Protein AF-A0A431VPY7-F1 (afdb_monomer_lite)

Structure (mmCIF, N/CA/C/O backbone):
data_AF-A0A431VPY7-F1
#
_entry.id   AF-A0A431VPY7-F1
#
loop_
_atom_site.group_PDB
_atom_site.id
_atom_site.type_symbol
_atom_site.label_atom_id
_atom_site.label_alt_id
_atom_site.label_comp_id
_atom_site.label_asym_id
_atom_site.label_entity_id
_atom_site.label_seq_id
_atom_site.pdbx_PDB_ins_code
_atom_site.Cartn_x
_atom_site.Cartn_y
_atom_site.Cartn_z
_atom_site.occupancy
_atom_site.B_iso_or_equiv
_atom_site.auth_seq_id
_atom_site.auth_comp_id
_atom_site.auth_asym_id
_atom_site.auth_atom_id
_atom_site.pdbx_PDB_model_num
ATOM 1 N N . MET A 1 1 ? -4.063 -17.614 9.117 1.00 73.69 1 MET A N 1
ATOM 2 C CA . MET A 1 1 ? -4.244 -16.808 7.898 1.00 73.69 1 MET A CA 1
ATOM 3 C C . MET A 1 1 ? -5.721 -16.786 7.602 1.00 73.69 1 MET A C 1
ATOM 5 O O . MET A 1 1 ? -6.331 -17.850 7.595 1.00 73.69 1 MET A O 1
ATOM 9 N N . THR A 1 2 ? -6.295 -15.598 7.466 1.00 92.19 2 THR A N 1
ATOM 10 C CA . THR A 1 2 ? -7.720 -15.412 7.158 1.00 92.19 2 THR A CA 1
ATOM 11 C C . THR A 1 2 ? -7.917 -15.200 5.656 1.00 92.19 2 THR A C 1
ATOM 13 O O . THR A 1 2 ? -6.953 -14.982 4.923 1.00 92.19 2 THR A O 1
ATOM 16 N N . TRP A 1 3 ? -9.164 -15.242 5.176 1.00 92.69 3 TRP A N 1
ATOM 17 C CA . TRP A 1 3 ? -9.471 -14.884 3.782 1.00 92.69 3 TRP A CA 1
ATOM 18 C C . TRP A 1 3 ? -9.050 -13.443 3.451 1.00 92.69 3 TRP A C 1
ATOM 20 O O . TRP A 1 3 ? -8.707 -13.146 2.312 1.00 92.69 3 TRP A O 1
ATOM 30 N N . PHE A 1 4 ? -9.013 -12.565 4.458 1.00 91.94 4 PHE A N 1
ATOM 31 C CA . PHE A 1 4 ? -8.528 -11.198 4.317 1.00 91.94 4 PHE A CA 1
ATOM 32 C C . PHE A 1 4 ? -7.024 -11.151 4.004 1.00 91.94 4 PHE A C 1
ATOM 34 O O . PHE A 1 4 ? -6.627 -10.458 3.072 1.00 91.94 4 PHE A O 1
ATOM 41 N N . ASP A 1 5 ? -6.200 -11.960 4.689 1.00 90.94 5 ASP A N 1
ATOM 42 C CA . ASP A 1 5 ? -4.770 -12.090 4.356 1.00 90.94 5 ASP A CA 1
ATOM 43 C C . ASP A 1 5 ? -4.580 -12.540 2.898 1.00 90.94 5 ASP A C 1
ATOM 45 O O . ASP A 1 5 ? -3.714 -12.023 2.195 1.00 90.94 5 ASP A O 1
ATOM 49 N N . ALA A 1 6 ? -5.405 -13.484 2.430 1.00 93.44 6 ALA A N 1
ATOM 50 C CA . ALA A 1 6 ? -5.345 -13.960 1.052 1.00 93.44 6 ALA A CA 1
ATOM 51 C C . ALA A 1 6 ? -5.653 -12.834 0.053 1.00 93.44 6 ALA A C 1
ATOM 53 O O . ALA A 1 6 ? -4.895 -12.654 -0.896 1.00 93.44 6 ALA A O 1
ATOM 54 N N . LEU A 1 7 ? -6.694 -12.028 0.293 1.00 93.31 7 LEU A N 1
ATOM 55 C CA . LEU A 1 7 ? -7.016 -10.884 -0.566 1.00 93.31 7 LEU A CA 1
ATOM 56 C C . LEU A 1 7 ? -5.867 -9.871 -0.633 1.00 93.31 7 LEU A C 1
ATOM 58 O O . LEU A 1 7 ? -5.472 -9.469 -1.727 1.00 93.31 7 LEU A O 1
ATOM 62 N N . LEU A 1 8 ? -5.275 -9.516 0.510 1.00 92.25 8 LEU A N 1
ATOM 63 C CA . LEU A 1 8 ? -4.137 -8.594 0.563 1.00 92.25 8 LEU A CA 1
ATOM 64 C C . LEU A 1 8 ? -2.920 -9.121 -0.205 1.00 92.25 8 LEU A C 1
ATOM 66 O O . LEU A 1 8 ? -2.263 -8.361 -0.917 1.00 92.25 8 LEU A O 1
ATOM 70 N N . LEU A 1 9 ? -2.630 -10.419 -0.088 1.00 94.06 9 LEU A N 1
ATOM 71 C CA . LEU A 1 9 ? -1.544 -11.057 -0.830 1.00 94.06 9 LEU A CA 1
ATOM 72 C C . LEU A 1 9 ? -1.838 -11.119 -2.331 1.00 94.06 9 LEU A C 1
ATOM 74 O O . LEU A 1 9 ? -0.937 -10.869 -3.128 1.00 94.06 9 LEU A O 1
ATOM 78 N N . THR A 1 10 ? -3.080 -11.404 -2.735 1.00 94.12 10 THR A N 1
ATOM 79 C CA . THR A 1 10 ? -3.450 -11.392 -4.160 1.00 94.12 10 THR A CA 1
ATOM 80 C C . THR A 1 10 ? -3.332 -10.001 -4.764 1.00 94.12 10 THR A C 1
ATOM 82 O O . THR A 1 10 ? -2.768 -9.862 -5.844 1.00 94.12 10 THR A O 1
ATOM 85 N N . LEU A 1 11 ? -3.779 -8.966 -4.052 1.00 92.25 11 LEU A N 1
ATOM 86 C CA . LEU A 1 11 ? -3.646 -7.578 -4.479 1.00 92.25 11 LEU A CA 1
ATOM 87 C C . LEU A 1 11 ? -2.176 -7.177 -4.620 1.00 92.25 11 LEU A C 1
ATOM 89 O O . LEU A 1 11 ? -1.778 -6.592 -5.628 1.00 92.25 11 LEU A O 1
ATOM 93 N N . TRP A 1 12 ? -1.357 -7.559 -3.640 1.00 93.75 12 TRP A N 1
ATOM 94 C CA . TRP A 1 12 ? 0.079 -7.314 -3.670 1.00 93.75 12 TRP A CA 1
ATOM 95 C C . TRP A 1 12 ? 0.750 -7.995 -4.869 1.00 93.75 12 TRP A C 1
ATOM 97 O O . TRP A 1 12 ? 1.509 -7.358 -5.601 1.00 93.75 12 TRP A O 1
ATOM 107 N N . ALA A 1 13 ? 0.413 -9.262 -5.124 1.00 93.62 13 ALA A N 1
ATOM 108 C CA . ALA A 1 13 ? 0.924 -10.022 -6.260 1.00 93.62 13 ALA A CA 1
ATOM 109 C C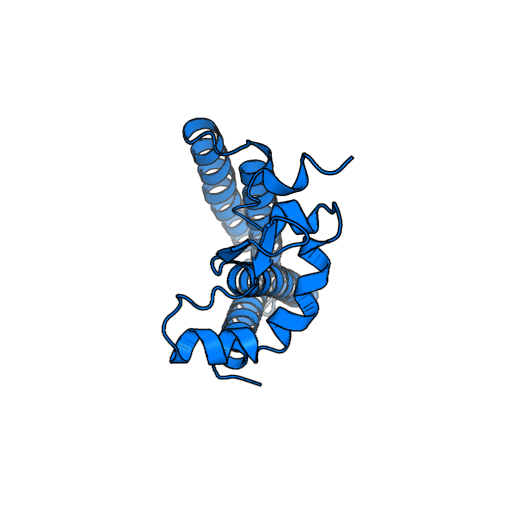 . ALA A 1 13 ? 0.461 -9.447 -7.609 1.00 93.62 13 ALA A C 1
ATOM 111 O O . ALA A 1 13 ? 1.266 -9.347 -8.534 1.00 93.62 13 ALA A O 1
ATOM 112 N N . MET A 1 14 ? -0.803 -9.023 -7.724 1.00 93.62 14 MET A N 1
ATOM 113 C CA . MET A 1 14 ? -1.339 -8.386 -8.932 1.00 93.62 14 MET A CA 1
ATOM 114 C C . MET A 1 14 ? -0.590 -7.095 -9.263 1.00 93.62 14 MET A C 1
ATOM 116 O O . MET A 1 14 ? -0.208 -6.891 -10.414 1.00 93.62 14 MET A O 1
ATOM 120 N N . LEU A 1 15 ? -0.331 -6.246 -8.265 1.00 91.31 15 LEU A N 1
ATOM 121 C CA . LEU A 1 15 ? 0.423 -5.007 -8.462 1.00 91.31 15 LEU A CA 1
ATOM 122 C C . LEU A 1 15 ? 1.895 -5.276 -8.791 1.00 91.31 15 LEU A C 1
ATOM 124 O O . LEU A 1 15 ? 2.444 -4.612 -9.667 1.00 91.31 15 LEU A O 1
ATOM 128 N N . GLY A 1 16 ? 2.513 -6.291 -8.181 1.00 90.38 16 GLY A N 1
ATOM 129 C CA . GLY A 1 16 ? 3.854 -6.752 -8.554 1.00 90.38 16 GLY A CA 1
ATOM 130 C C . GLY A 1 16 ? 3.936 -7.225 -10.010 1.00 90.38 16 GLY A C 1
ATOM 131 O O . GLY A 1 16 ? 4.834 -6.812 -10.744 1.00 90.38 16 GLY A O 1
ATOM 132 N N . ALA A 1 17 ? 2.972 -8.034 -10.456 1.00 89.19 17 ALA A N 1
ATOM 133 C CA . ALA A 1 17 ? 2.894 -8.519 -11.835 1.00 89.19 17 ALA A CA 1
ATOM 134 C C . ALA A 1 17 ? 2.630 -7.384 -12.838 1.00 89.19 17 ALA A C 1
ATOM 136 O O . ALA A 1 17 ? 3.242 -7.340 -13.908 1.00 89.19 17 ALA A O 1
ATOM 137 N N . LEU A 1 18 ? 1.758 -6.436 -12.481 1.00 87.31 18 LEU A N 1
ATOM 138 C CA . LEU A 1 18 ? 1.499 -5.244 -13.285 1.00 87.31 18 LEU A CA 1
ATOM 139 C C . LEU A 1 18 ? 2.762 -4.383 -13.411 1.00 87.31 18 LEU A C 1
ATOM 141 O O . LEU A 1 18 ? 3.116 -3.971 -14.514 1.00 87.31 18 LEU A O 1
ATOM 145 N N . GLY A 1 19 ? 3.470 -4.167 -12.302 1.00 84.88 19 GLY A N 1
ATOM 146 C CA . GLY A 1 19 ? 4.747 -3.463 -12.283 1.00 84.88 19 GLY A CA 1
ATOM 147 C C . GLY A 1 19 ? 5.778 -4.131 -13.189 1.00 84.88 19 GLY A C 1
ATOM 148 O O . GLY A 1 19 ? 6.377 -3.462 -14.027 1.00 84.88 19 GLY A O 1
ATOM 149 N N . LEU A 1 20 ? 5.924 -5.457 -13.100 1.00 86.00 20 LEU A N 1
ATOM 150 C CA . LEU A 1 20 ? 6.830 -6.230 -13.955 1.00 86.00 20 LEU A CA 1
ATOM 151 C C . LEU A 1 20 ? 6.536 -6.024 -15.448 1.00 86.00 20 LEU A C 1
ATOM 153 O O . LEU A 1 20 ? 7.468 -5.861 -16.235 1.00 86.00 20 LEU A O 1
ATOM 157 N N . ARG A 1 21 ? 5.252 -5.984 -15.832 1.00 84.31 21 ARG A N 1
ATOM 158 C CA . ARG A 1 21 ? 4.824 -5.737 -17.218 1.00 84.31 21 ARG A CA 1
ATOM 159 C C . ARG A 1 21 ? 5.104 -4.305 -17.678 1.00 84.31 21 ARG A C 1
ATOM 161 O O . ARG A 1 21 ? 5.422 -4.108 -18.844 1.00 84.31 21 ARG A O 1
ATOM 168 N N . MET A 1 22 ? 4.976 -3.321 -16.789 1.00 79.00 22 MET A N 1
ATOM 169 C CA . MET A 1 22 ? 5.210 -1.905 -17.106 1.00 79.00 22 MET A CA 1
ATOM 170 C C . MET A 1 22 ? 6.692 -1.497 -17.083 1.00 79.00 22 MET A C 1
ATOM 172 O O . MET A 1 22 ? 7.018 -0.374 -17.473 1.00 79.00 22 MET A O 1
ATOM 176 N N . GLY A 1 23 ? 7.587 -2.368 -16.605 1.00 82.75 23 GLY A N 1
ATOM 177 C CA . GLY A 1 23 ? 9.024 -2.106 -16.542 1.00 82.75 23 GLY A CA 1
ATOM 178 C C . GLY A 1 23 ? 9.356 -0.823 -15.770 1.00 82.75 23 GLY A C 1
ATOM 179 O O . GLY A 1 23 ? 8.744 -0.526 -14.745 1.00 82.75 23 GLY A O 1
ATOM 180 N N . LEU A 1 24 ? 10.284 -0.009 -16.282 1.00 81.19 24 LEU A N 1
ATOM 181 C CA . LEU A 1 24 ? 10.636 1.288 -15.680 1.00 81.19 24 LEU A CA 1
ATOM 182 C C . LEU A 1 24 ? 9.427 2.206 -15.444 1.00 81.19 24 LEU A C 1
ATOM 184 O O . LEU A 1 24 ? 9.378 2.904 -14.429 1.00 81.19 24 LEU A O 1
ATOM 188 N N . GLY A 1 25 ? 8.439 2.178 -16.344 1.00 78.19 25 GLY A N 1
ATOM 189 C CA . GLY A 1 25 ? 7.204 2.944 -16.186 1.00 78.19 25 GLY A CA 1
ATOM 190 C C . GLY A 1 25 ? 6.426 2.543 -14.931 1.00 78.19 25 GLY A C 1
ATOM 191 O O . GLY A 1 25 ? 5.848 3.404 -14.275 1.00 78.19 25 GLY A O 1
ATOM 192 N N . GLY A 1 26 ? 6.482 1.266 -14.537 1.00 79.75 26 GLY A N 1
ATOM 193 C CA . GLY A 1 26 ? 5.863 0.765 -13.309 1.00 79.75 26 GLY A CA 1
ATOM 194 C C . GLY A 1 26 ? 6.522 1.302 -12.038 1.00 79.75 26 GLY A C 1
ATOM 195 O O . GLY A 1 26 ? 5.820 1.645 -11.087 1.00 79.75 26 GLY A O 1
ATOM 196 N N . LEU A 1 27 ? 7.853 1.444 -12.031 1.00 82.75 27 LEU A N 1
ATOM 197 C CA . LEU A 1 27 ? 8.575 2.064 -10.916 1.00 82.75 27 LEU A CA 1
ATOM 198 C C . LEU A 1 27 ? 8.252 3.549 -10.799 1.00 82.75 27 LEU A C 1
ATOM 200 O O . LEU A 1 27 ? 7.934 4.019 -9.707 1.00 82.75 27 LEU A O 1
ATOM 204 N N . LEU A 1 28 ? 8.296 4.276 -11.916 1.00 82.50 28 LEU A N 1
ATOM 205 C CA . LEU A 1 28 ? 7.974 5.698 -11.919 1.00 82.50 28 LEU A CA 1
ATOM 206 C C . LEU A 1 28 ? 6.537 5.936 -11.447 1.00 82.50 28 LEU A C 1
ATOM 208 O O . LEU A 1 28 ? 6.296 6.787 -10.594 1.00 82.50 28 LEU A O 1
ATOM 212 N N . TRP A 1 29 ? 5.594 5.147 -11.958 1.00 81.44 29 TRP A N 1
ATOM 213 C CA . TRP A 1 29 ? 4.192 5.221 -11.568 1.00 81.44 29 TRP A CA 1
ATOM 214 C C . TRP A 1 29 ? 3.995 4.963 -10.069 1.00 81.44 29 TRP A C 1
ATOM 216 O O . TRP A 1 29 ? 3.315 5.740 -9.399 1.00 81.44 29 TRP A O 1
ATOM 226 N N . ALA A 1 30 ? 4.654 3.940 -9.516 1.00 85.25 30 ALA A N 1
ATOM 227 C CA . ALA A 1 30 ? 4.622 3.660 -8.084 1.00 85.25 30 ALA A CA 1
ATOM 228 C C . ALA A 1 30 ? 5.167 4.833 -7.254 1.00 85.25 30 ALA A C 1
ATOM 230 O O . ALA A 1 30 ? 4.505 5.277 -6.318 1.00 85.25 30 ALA A O 1
ATOM 231 N N . VAL A 1 31 ? 6.335 5.377 -7.610 1.00 84.75 31 VAL A N 1
ATOM 232 C CA . VAL A 1 31 ? 6.940 6.520 -6.903 1.00 84.75 31 VAL A CA 1
ATOM 233 C C . VAL A 1 31 ? 6.025 7.741 -6.940 1.00 84.75 31 VAL A C 1
ATOM 235 O O . VAL A 1 31 ? 5.864 8.413 -5.924 1.00 84.75 31 VAL A O 1
ATOM 238 N N . LEU A 1 32 ? 5.393 8.015 -8.081 1.00 82.25 32 LEU A N 1
ATOM 239 C CA . LEU A 1 32 ? 4.512 9.169 -8.230 1.00 82.25 32 LEU A CA 1
ATOM 240 C C . LEU A 1 32 ? 3.214 9.022 -7.445 1.00 82.25 32 LEU A C 1
ATOM 242 O O . LEU A 1 32 ? 2.799 9.986 -6.810 1.00 82.25 32 LEU A O 1
ATOM 246 N N . ILE A 1 33 ? 2.608 7.832 -7.414 1.00 82.25 33 ILE A N 1
ATOM 247 C CA . ILE A 1 33 ? 1.427 7.584 -6.577 1.00 82.25 33 ILE A CA 1
ATOM 248 C C . ILE A 1 33 ? 1.773 7.712 -5.098 1.00 82.25 33 ILE A C 1
ATOM 250 O O . ILE A 1 33 ? 1.053 8.378 -4.360 1.00 82.25 33 ILE A O 1
ATOM 254 N N . LEU A 1 34 ? 2.873 7.099 -4.659 1.00 85.56 34 LEU A N 1
ATOM 255 C CA . LEU A 1 34 ? 3.291 7.157 -3.259 1.00 85.56 34 LEU A CA 1
ATOM 256 C C . LEU A 1 34 ? 3.654 8.584 -2.841 1.00 85.56 34 LEU A C 1
ATOM 258 O O . LEU A 1 34 ? 3.252 9.032 -1.770 1.00 85.56 34 LEU A O 1
ATOM 262 N N . GLY A 1 35 ? 4.361 9.315 -3.703 1.00 83.38 35 GLY A N 1
ATOM 263 C CA . GLY A 1 35 ? 4.675 10.725 -3.497 1.00 83.38 35 GLY A CA 1
ATOM 264 C C . GLY A 1 35 ? 3.419 11.591 -3.443 1.00 83.38 35 GLY A C 1
ATOM 265 O O . GLY A 1 35 ? 3.299 12.422 -2.547 1.00 83.38 35 GLY A O 1
ATOM 266 N N . ALA A 1 36 ? 2.457 11.358 -4.340 1.00 79.31 36 ALA A N 1
ATOM 267 C CA . ALA A 1 36 ? 1.171 12.046 -4.321 1.00 79.31 36 ALA A CA 1
ATOM 268 C C . ALA A 1 36 ? 0.430 11.789 -3.013 1.00 79.31 36 ALA A C 1
ATOM 270 O O . ALA A 1 36 ? 0.112 12.748 -2.322 1.00 79.31 36 ALA A O 1
ATOM 271 N N . ALA A 1 37 ? 0.246 10.520 -2.637 1.00 79.94 37 ALA A N 1
ATOM 272 C CA . ALA A 1 37 ? -0.427 10.122 -1.403 1.00 79.94 37 ALA A CA 1
ATOM 273 C C . ALA A 1 37 ? 0.230 10.744 -0.158 1.00 79.94 37 ALA A C 1
ATOM 275 O O . ALA A 1 37 ? -0.446 11.237 0.744 1.00 79.94 37 ALA A O 1
ATOM 276 N N . TYR A 1 38 ? 1.561 10.777 -0.124 1.00 82.75 38 TYR A N 1
ATOM 277 C CA . TYR A 1 38 ? 2.302 11.402 0.965 1.00 82.75 38 TYR A CA 1
ATOM 278 C C . TYR A 1 38 ? 2.063 12.916 1.038 1.00 82.75 38 TYR A C 1
ATOM 280 O O . TYR A 1 38 ? 1.763 13.448 2.107 1.00 82.75 38 TYR A O 1
ATOM 288 N N . LEU A 1 39 ? 2.157 13.618 -0.095 1.00 79.62 39 LEU A N 1
ATOM 289 C CA . LEU A 1 39 ? 1.948 15.066 -0.162 1.00 79.62 39 LEU A CA 1
ATOM 290 C C . LEU A 1 39 ? 0.500 15.454 0.149 1.00 79.62 39 LEU A C 1
ATOM 292 O O . LEU A 1 39 ? 0.270 16.448 0.835 1.00 79.62 39 LEU A O 1
ATOM 296 N N . THR A 1 40 ? -0.473 14.663 -0.304 1.00 77.06 40 THR A N 1
ATOM 297 C CA . THR A 1 40 ? -1.889 14.872 0.012 1.00 77.06 40 THR A CA 1
ATOM 298 C C . THR A 1 40 ? -2.163 14.701 1.501 1.00 77.06 40 THR A C 1
ATOM 300 O O . THR A 1 40 ? -2.870 15.520 2.084 1.00 77.06 40 THR A O 1
ATOM 303 N N . ASN A 1 41 ? -1.549 13.702 2.141 1.00 77.94 41 ASN A N 1
ATOM 304 C CA . ASN A 1 41 ? -1.712 13.471 3.578 1.00 77.94 41 ASN A CA 1
ATOM 305 C C . ASN A 1 41 ? -1.017 14.560 4.413 1.00 77.94 41 ASN A C 1
ATOM 307 O O . ASN A 1 41 ? -1.533 14.961 5.453 1.00 77.94 41 ASN A O 1
ATOM 311 N N . LEU A 1 42 ? 0.106 15.112 3.937 1.00 76.69 42 LEU A N 1
ATOM 312 C CA . LEU A 1 42 ? 0.744 16.279 4.558 1.00 76.69 42 LEU A CA 1
ATOM 313 C C . LEU A 1 42 ? -0.080 17.567 4.426 1.00 76.69 42 LEU A C 1
ATOM 315 O O . LEU A 1 42 ? -0.024 18.414 5.314 1.00 76.69 42 LEU A O 1
ATOM 319 N N . ALA A 1 43 ? -0.845 17.725 3.344 1.00 72.75 43 ALA A N 1
ATOM 320 C CA . ALA A 1 43 ? -1.660 18.914 3.096 1.00 72.75 43 ALA A CA 1
ATOM 321 C C . ALA A 1 43 ? -2.895 19.032 4.017 1.00 72.75 43 ALA A C 1
ATOM 323 O O . ALA A 1 43 ? -3.642 20.008 3.916 1.00 72.75 43 ALA A O 1
ATOM 324 N N . GLY A 1 44 ? -3.116 18.066 4.919 1.00 66.38 44 GLY A N 1
ATOM 325 C CA . GLY A 1 44 ? -4.086 18.183 6.010 1.00 66.38 44 GLY A CA 1
ATOM 326 C C . GLY A 1 44 ? -5.551 18.217 5.567 1.00 66.38 44 GLY A C 1
ATOM 327 O O . GLY A 1 44 ? -6.372 18.833 6.239 1.00 66.38 44 GLY A O 1
ATOM 328 N N . GLY A 1 45 ? -5.889 17.592 4.433 1.00 65.25 45 GLY A N 1
ATOM 329 C CA . GLY A 1 45 ? -7.283 17.390 4.012 1.00 65.25 45 GLY A CA 1
ATOM 330 C C . GLY A 1 45 ? -7.942 18.557 3.265 1.00 65.25 45 GLY A C 1
ATOM 331 O O . GLY A 1 45 ? -9.143 18.509 2.998 1.00 65.25 45 GLY A O 1
ATOM 332 N N . ASN A 1 46 ? -7.198 19.598 2.874 1.00 71.50 46 ASN A N 1
ATOM 333 C CA . ASN A 1 46 ? -7.755 20.678 2.054 1.00 71.50 46 ASN A CA 1
ATOM 334 C C . ASN A 1 46 ? -8.062 20.187 0.627 1.00 71.50 46 ASN A C 1
ATOM 336 O O . ASN A 1 46 ? -7.148 19.988 -0.173 1.00 71.50 46 ASN A O 1
ATOM 340 N N . PHE A 1 47 ? -9.346 20.029 0.288 1.00 73.69 47 PHE A N 1
ATOM 341 C CA . PHE A 1 47 ? -9.810 19.401 -0.961 1.00 73.69 47 PHE A CA 1
ATOM 342 C C . PHE A 1 47 ? -9.121 19.936 -2.228 1.00 73.69 47 PHE A C 1
ATOM 344 O O . PHE A 1 47 ? -8.585 19.160 -3.014 1.00 73.69 47 PHE A O 1
ATOM 351 N N . TRP A 1 48 ? -9.084 21.258 -2.410 1.00 79.06 48 TRP A N 1
ATOM 352 C CA . TRP A 1 48 ? -8.592 21.892 -3.637 1.00 79.06 48 TRP A CA 1
ATOM 353 C C . TRP A 1 48 ? -7.097 21.674 -3.930 1.00 79.06 48 TRP A C 1
ATOM 355 O O . TRP A 1 48 ? -6.786 21.167 -5.009 1.00 79.06 48 TRP A O 1
ATOM 365 N N . PRO A 1 49 ? -6.153 21.993 -3.022 1.00 73.38 49 PRO A N 1
ATOM 366 C CA . PRO A 1 49 ? -4.737 21.719 -3.268 1.00 73.38 49 PRO A CA 1
ATOM 367 C C . PRO A 1 49 ? -4.458 20.216 -3.384 1.00 73.38 49 PRO A C 1
ATOM 369 O O . PRO A 1 49 ? -3.649 19.810 -4.213 1.00 73.38 49 PRO A O 1
ATOM 372 N N . THR A 1 50 ? -5.181 19.387 -2.629 1.00 72.75 50 THR A N 1
ATOM 373 C CA . THR A 1 50 ? -5.065 17.924 -2.682 1.00 72.75 50 THR A CA 1
ATOM 374 C C . THR A 1 50 ? -5.468 17.379 -4.056 1.00 72.75 50 THR A C 1
ATOM 376 O O . THR A 1 50 ? -4.738 16.584 -4.645 1.00 72.75 50 THR A O 1
ATOM 379 N N . LEU A 1 51 ? -6.585 17.864 -4.611 1.00 78.00 51 LEU A N 1
ATOM 380 C CA . LEU A 1 51 ? -7.071 17.508 -5.945 1.00 78.00 51 LEU A CA 1
ATOM 381 C C . LEU A 1 51 ? -6.073 17.915 -7.033 1.00 78.00 51 LEU A C 1
ATOM 383 O O . LEU A 1 51 ? -5.791 17.128 -7.931 1.00 78.00 51 LEU A O 1
ATOM 387 N N . ILE A 1 52 ? -5.519 19.128 -6.949 1.00 79.19 52 ILE A N 1
ATOM 388 C CA . ILE A 1 52 ? -4.563 19.646 -7.936 1.00 79.19 52 ILE A CA 1
ATOM 389 C C . ILE A 1 52 ? -3.265 18.834 -7.906 1.00 79.19 52 ILE A C 1
ATOM 391 O O . ILE A 1 52 ? -2.774 18.430 -8.957 1.00 79.19 52 ILE A O 1
ATOM 395 N N . VAL A 1 53 ? -2.731 18.541 -6.717 1.00 75.94 53 VAL A N 1
ATOM 396 C CA . VAL A 1 53 ? -1.523 17.717 -6.555 1.00 75.94 53 VAL A CA 1
ATOM 397 C C . VAL A 1 53 ? -1.759 16.299 -7.076 1.00 75.94 53 VAL A C 1
ATOM 399 O O . VAL A 1 53 ? -0.941 15.788 -7.841 1.00 75.94 53 VAL A O 1
ATOM 402 N N . ALA A 1 54 ? -2.896 15.685 -6.738 1.00 74.19 54 ALA A N 1
ATOM 403 C CA . ALA A 1 54 ? -3.259 14.359 -7.228 1.00 74.19 54 ALA A CA 1
ATOM 404 C C . ALA A 1 54 ? -3.441 14.334 -8.755 1.00 74.19 54 ALA A C 1
ATOM 406 O O . ALA A 1 54 ? -2.955 13.418 -9.416 1.00 74.19 54 ALA A O 1
ATOM 407 N N . ALA A 1 55 ? -4.086 15.351 -9.333 1.00 75.75 55 ALA A N 1
ATOM 408 C CA . ALA A 1 55 ? -4.285 15.463 -10.774 1.00 75.75 55 ALA A CA 1
ATOM 409 C C . ALA A 1 55 ? -2.962 15.682 -11.521 1.00 75.75 55 ALA A C 1
ATOM 411 O O . ALA A 1 55 ? -2.716 15.015 -12.524 1.00 75.75 55 ALA A O 1
ATOM 412 N N . LEU A 1 56 ? -2.085 16.560 -11.024 1.00 76.69 56 LEU A N 1
ATOM 413 C CA . LEU A 1 56 ? -0.782 16.831 -11.637 1.00 76.69 56 LEU A CA 1
ATOM 414 C C . LEU A 1 56 ? 0.153 15.622 -11.558 1.00 76.69 56 LEU A C 1
ATOM 416 O O . LEU A 1 56 ? 0.799 15.292 -12.549 1.00 76.69 56 LEU A O 1
ATOM 420 N N . LEU A 1 57 ? 0.205 14.929 -10.419 1.00 74.56 57 LEU A N 1
ATOM 421 C CA . LEU A 1 57 ? 1.047 13.741 -10.259 1.00 74.56 57 LEU A CA 1
ATOM 422 C C . LEU A 1 57 ? 0.470 12.522 -10.984 1.00 74.56 57 LEU A C 1
ATOM 424 O O . LEU A 1 57 ? 1.227 11.747 -11.563 1.00 74.56 57 LEU A O 1
ATOM 428 N N . GLY A 1 58 ? -0.857 12.379 -11.024 1.00 72.56 58 GLY A N 1
ATOM 429 C CA . GLY A 1 58 ? -1.539 11.321 -11.763 1.00 72.56 58 GLY A CA 1
ATOM 430 C C . GLY A 1 58 ? -1.410 11.491 -13.277 1.00 72.56 58 GLY A C 1
ATOM 431 O O . GLY A 1 58 ? -0.927 10.587 -13.960 1.00 72.56 58 GLY A O 1
ATOM 432 N N . ALA A 1 59 ? -1.787 12.654 -13.815 1.00 71.69 59 ALA A N 1
ATOM 433 C CA . ALA A 1 59 ? -1.699 12.936 -15.247 1.00 71.69 59 ALA A CA 1
ATOM 434 C C . ALA A 1 59 ? -0.242 13.069 -15.707 1.00 71.69 59 ALA A C 1
ATOM 436 O O . ALA A 1 59 ? 0.153 12.441 -16.689 1.00 71.69 59 ALA A O 1
ATOM 437 N N . GLY A 1 60 ? 0.577 13.819 -14.964 1.00 69.81 60 GLY A N 1
ATOM 438 C CA . GLY A 1 60 ? 2.001 13.980 -15.248 1.00 69.81 60 GLY A CA 1
ATOM 439 C C . GLY A 1 60 ? 2.759 12.660 -15.142 1.00 69.81 60 GLY A C 1
ATOM 440 O O . GLY A 1 60 ? 3.601 12.370 -15.988 1.00 69.81 60 GLY A O 1
ATOM 441 N N . GLY A 1 61 ? 2.411 11.811 -14.174 1.00 69.06 61 GLY A N 1
ATOM 442 C CA . GLY A 1 61 ? 3.022 10.496 -14.025 1.00 69.06 61 GLY A CA 1
ATOM 443 C C . GLY A 1 61 ? 2.624 9.489 -15.080 1.00 69.06 61 GLY A C 1
ATOM 444 O O . GLY A 1 61 ? 3.479 8.757 -15.572 1.00 69.06 61 GLY A O 1
ATOM 445 N N . SER A 1 62 ? 1.359 9.500 -15.488 1.00 68.38 62 SER A N 1
ATOM 446 C CA . SER A 1 62 ? 0.883 8.678 -16.602 1.00 68.38 62 SER A CA 1
ATOM 447 C C . SER A 1 62 ? 1.548 9.101 -17.914 1.00 68.38 62 SER A C 1
ATOM 449 O O . SER A 1 62 ? 2.019 8.252 -18.666 1.00 68.38 62 SER A O 1
ATOM 451 N N . ALA A 1 63 ? 1.667 10.409 -18.159 1.00 71.38 63 ALA A N 1
ATOM 452 C CA . ALA A 1 63 ? 2.337 10.948 -19.339 1.00 71.38 63 ALA A CA 1
ATOM 453 C C . ALA A 1 63 ? 3.847 10.652 -19.343 1.00 71.38 63 ALA A C 1
ATOM 455 O O . ALA A 1 63 ? 4.387 10.256 -20.372 1.00 71.38 63 ALA A O 1
ATOM 456 N N . ALA A 1 64 ? 4.526 10.784 -18.200 1.00 69.00 64 ALA A N 1
ATOM 457 C CA . ALA A 1 64 ? 5.951 10.486 -18.077 1.00 69.00 64 ALA A CA 1
ATOM 458 C C . ALA A 1 64 ? 6.245 8.982 -18.212 1.00 69.00 64 ALA A C 1
ATOM 460 O O . ALA A 1 64 ? 7.181 8.598 -18.910 1.00 69.00 64 ALA A O 1
ATOM 461 N N . ALA A 1 65 ? 5.422 8.120 -17.606 1.00 67.44 65 ALA A N 1
ATOM 462 C CA . ALA A 1 65 ? 5.536 6.670 -17.756 1.00 67.44 65 ALA A CA 1
ATOM 463 C C . ALA A 1 65 ? 5.244 6.218 -19.195 1.00 67.44 65 ALA A C 1
ATOM 465 O O . ALA A 1 65 ? 5.904 5.309 -19.698 1.00 67.44 65 ALA A O 1
ATOM 466 N N . TYR A 1 66 ? 4.292 6.867 -19.871 1.00 70.00 66 TYR A N 1
ATOM 467 C CA . TYR A 1 66 ? 4.029 6.647 -21.290 1.00 70.00 66 TYR A CA 1
ATOM 468 C C . TYR A 1 66 ? 5.223 7.083 -22.152 1.00 70.00 66 TYR A C 1
ATOM 470 O O . TYR A 1 66 ? 5.715 6.288 -22.945 1.00 70.00 66 TYR A O 1
ATOM 478 N N . ALA A 1 67 ? 5.755 8.289 -21.940 1.00 70.12 67 ALA A N 1
ATOM 479 C CA . ALA A 1 67 ? 6.893 8.821 -22.693 1.00 70.12 67 ALA A CA 1
ATOM 480 C C . ALA A 1 67 ? 8.184 7.997 -22.519 1.00 70.12 67 ALA A C 1
ATOM 482 O O . ALA A 1 67 ? 8.957 7.840 -23.461 1.00 70.12 67 ALA A O 1
ATOM 483 N N . LEU A 1 68 ? 8.426 7.446 -21.327 1.00 69.56 68 LEU A N 1
ATOM 484 C CA . LEU A 1 68 ? 9.571 6.561 -21.083 1.00 69.56 68 LEU A CA 1
ATOM 485 C C . LEU A 1 68 ? 9.406 5.191 -21.748 1.00 69.56 68 LEU A C 1
ATOM 487 O O . LEU A 1 68 ? 10.390 4.611 -22.209 1.00 69.56 68 LEU A O 1
ATOM 491 N N . ASN A 1 69 ? 8.175 4.679 -21.814 1.00 66.06 69 ASN A N 1
ATOM 492 C CA . ASN A 1 69 ? 7.893 3.429 -22.513 1.00 66.06 69 ASN A CA 1
ATOM 493 C C . ASN A 1 69 ? 8.017 3.592 -24.029 1.00 66.06 69 ASN A C 1
ATOM 495 O O . ASN A 1 69 ? 8.626 2.737 -24.664 1.00 66.06 69 ASN A O 1
ATOM 499 N N . THR A 1 70 ? 7.546 4.703 -24.603 1.00 67.38 70 THR A N 1
ATOM 500 C CA . THR A 1 70 ? 7.687 4.954 -26.046 1.00 67.38 70 THR A CA 1
ATOM 501 C C . THR A 1 70 ? 9.143 5.158 -26.466 1.00 67.38 70 THR A C 1
ATOM 503 O O . THR A 1 70 ? 9.527 4.737 -27.550 1.00 67.38 70 THR A O 1
ATOM 506 N N . GLN A 1 71 ? 9.998 5.723 -25.605 1.00 62.62 71 GLN A N 1
ATOM 507 C CA . GLN A 1 71 ? 11.442 5.799 -25.878 1.00 62.62 71 GLN A CA 1
ATOM 508 C C . GLN A 1 71 ? 12.165 4.447 -25.753 1.00 62.62 71 GLN A C 1
ATOM 510 O O . GLN A 1 71 ? 13.240 4.278 -26.329 1.00 62.62 71 GLN A O 1
ATOM 515 N N . SER A 1 72 ? 11.590 3.479 -25.032 1.00 56.25 72 SER A N 1
ATOM 516 C CA . SER A 1 72 ? 12.138 2.120 -24.914 1.00 56.25 72 SER A CA 1
ATOM 517 C C . SER A 1 72 ? 11.766 1.200 -26.078 1.00 56.25 72 SER A C 1
ATOM 519 O O . SER A 1 72 ? 12.339 0.117 -26.174 1.00 56.25 72 SER A O 1
ATOM 521 N N . GLU A 1 73 ? 10.901 1.623 -27.006 1.00 53.00 73 GLU A N 1
ATOM 522 C CA . GLU A 1 73 ? 10.614 0.912 -28.267 1.00 53.00 73 GLU A CA 1
ATOM 523 C C . GLU A 1 73 ? 11.766 1.021 -29.293 1.00 53.00 73 GLU A C 1
ATOM 525 O O . GLU A 1 73 ? 11.564 1.047 -30.505 1.00 53.00 73 GLU A O 1
ATOM 530 N N . SER A 1 74 ? 13.014 1.063 -28.819 1.00 49.97 74 SER A N 1
ATOM 531 C CA . SER A 1 74 ? 14.172 0.746 -29.652 1.00 49.97 74 SER A CA 1
ATOM 532 C C . SER A 1 74 ? 14.115 -0.750 -30.003 1.00 49.97 74 SER A C 1
ATOM 534 O O . SER A 1 74 ? 13.741 -1.547 -29.140 1.00 49.97 74 SER A O 1
ATOM 536 N N . PRO A 1 75 ? 14.460 -1.168 -31.237 1.00 48.03 75 PRO A N 1
ATOM 537 C CA . PRO A 1 75 ? 14.186 -2.498 -31.797 1.00 48.03 75 PRO A CA 1
ATOM 538 C C . PRO A 1 75 ? 15.068 -3.622 -31.218 1.00 48.03 75 PRO A C 1
ATOM 540 O O . PRO A 1 75 ? 15.618 -4.444 -31.947 1.00 48.03 75 PRO A O 1
ATOM 543 N N . TYR A 1 76 ? 15.211 -3.692 -29.897 1.00 51.50 76 TYR A N 1
ATOM 544 C CA . TYR A 1 76 ? 15.748 -4.853 -29.209 1.00 51.50 76 TYR A CA 1
ATOM 545 C C . TYR A 1 76 ? 14.586 -5.752 -28.804 1.00 51.50 76 TYR A C 1
ATOM 547 O O . TYR A 1 76 ? 13.735 -5.397 -27.997 1.00 51.50 76 TYR A O 1
ATOM 555 N N . TRP A 1 77 ? 14.579 -6.949 -29.379 1.00 54.34 77 TRP A N 1
ATOM 556 C CA . TRP A 1 77 ? 13.569 -8.006 -29.261 1.00 54.34 77 TRP A CA 1
ATOM 557 C C . TRP A 1 77 ? 13.261 -8.483 -27.824 1.00 54.34 77 TRP A C 1
ATOM 559 O O . TRP A 1 77 ? 12.454 -9.386 -27.623 1.00 54.34 77 TRP A O 1
ATOM 569 N N . SER A 1 78 ? 13.895 -7.910 -26.803 1.00 60.72 78 SER A N 1
ATOM 570 C CA . SER A 1 78 ? 13.594 -8.133 -25.392 1.00 60.72 78 SER A CA 1
ATOM 571 C C . SER A 1 78 ? 14.083 -6.926 -24.585 1.00 60.72 78 SER A C 1
ATOM 573 O O . SER A 1 78 ? 15.271 -6.601 -24.674 1.00 60.72 78 SER A O 1
ATOM 575 N N . PRO A 1 79 ? 13.227 -6.254 -23.792 1.00 65.50 79 PRO A N 1
ATOM 576 C CA . PRO A 1 79 ? 13.699 -5.218 -22.885 1.00 65.50 79 PRO A CA 1
ATOM 577 C C . PRO A 1 79 ? 14.732 -5.818 -21.912 1.00 65.50 79 PRO A C 1
ATOM 579 O O . PRO A 1 79 ? 14.587 -6.970 -21.490 1.00 65.50 79 PRO A O 1
ATOM 582 N N . PRO A 1 80 ? 15.784 -5.070 -21.538 1.00 78.31 80 PRO A N 1
ATOM 583 C CA . PRO A 1 80 ? 16.783 -5.548 -20.589 1.00 78.31 80 PRO A CA 1
ATOM 584 C C . PRO A 1 80 ? 16.133 -6.003 -19.276 1.00 78.31 80 PRO A C 1
ATOM 586 O O . PRO A 1 80 ? 15.276 -5.296 -18.748 1.00 78.31 80 PRO A O 1
ATOM 589 N N . LEU A 1 81 ? 16.587 -7.122 -18.698 1.00 82.69 81 LEU A N 1
ATOM 590 C CA . LEU A 1 81 ? 16.018 -7.705 -17.467 1.00 82.69 81 LEU A CA 1
ATOM 591 C C . LEU A 1 81 ? 15.889 -6.702 -16.307 1.00 82.69 81 LEU A C 1
ATOM 593 O O . LEU A 1 81 ? 14.966 -6.794 -15.497 1.00 82.69 81 LEU A O 1
ATOM 597 N N . TRP A 1 82 ? 16.789 -5.718 -16.241 1.00 81.69 82 TRP A N 1
ATOM 598 C CA . TRP A 1 82 ? 16.758 -4.677 -15.218 1.00 81.69 82 TRP A CA 1
ATOM 599 C C . TRP A 1 82 ? 15.537 -3.747 -15.330 1.00 81.69 82 TRP A C 1
ATOM 601 O O . TRP A 1 82 ? 15.064 -3.266 -14.303 1.00 81.69 82 TRP A O 1
ATOM 611 N N . HIS A 1 83 ? 14.973 -3.541 -16.527 1.00 82.19 83 HIS A N 1
ATOM 612 C CA . HIS A 1 83 ? 13.747 -2.754 -16.710 1.00 82.19 83 HIS A CA 1
ATOM 613 C C . HIS A 1 83 ? 12.557 -3.439 -16.040 1.00 82.19 83 HIS A C 1
ATOM 615 O O . HIS A 1 83 ? 11.831 -2.817 -15.266 1.00 82.19 83 HIS A O 1
ATOM 621 N N . SER A 1 84 ? 12.374 -4.733 -16.305 1.00 83.38 84 SER A N 1
ATOM 622 C CA . SER A 1 84 ? 11.303 -5.532 -15.704 1.00 83.38 84 SER A CA 1
ATOM 623 C C . SER A 1 84 ? 11.500 -5.702 -14.198 1.00 83.38 84 SER A C 1
ATOM 625 O O . SER A 1 84 ? 10.529 -5.642 -13.446 1.00 83.38 84 SER A O 1
ATOM 627 N N . ALA A 1 85 ? 12.749 -5.848 -13.740 1.00 86.94 85 ALA A N 1
ATOM 628 C CA . ALA A 1 85 ? 13.071 -5.896 -12.316 1.00 86.94 85 ALA A CA 1
ATOM 629 C C . ALA A 1 85 ? 12.724 -4.579 -11.602 1.00 86.94 85 ALA A C 1
ATOM 631 O O . ALA A 1 85 ? 12.112 -4.610 -10.535 1.00 86.94 85 ALA A O 1
ATOM 632 N N . ALA A 1 86 ? 13.043 -3.426 -12.202 1.00 86.94 86 ALA A N 1
ATOM 633 C CA . ALA A 1 86 ? 12.662 -2.118 -11.671 1.00 86.94 86 ALA A CA 1
ATOM 634 C C . ALA A 1 86 ? 11.136 -1.988 -11.559 1.00 86.94 86 ALA A C 1
ATOM 636 O O . ALA A 1 86 ? 10.617 -1.597 -10.514 1.00 86.94 86 ALA A O 1
ATOM 637 N N . GLY A 1 87 ? 10.408 -2.395 -12.598 1.00 85.94 87 GLY A N 1
ATOM 638 C CA . GLY A 1 87 ? 8.949 -2.410 -12.580 1.00 85.94 87 GLY A CA 1
ATOM 639 C C . GLY A 1 87 ? 8.360 -3.301 -11.494 1.00 85.94 87 GLY A C 1
ATOM 640 O O . GLY A 1 87 ? 7.462 -2.868 -10.770 1.00 85.94 87 GLY A O 1
ATOM 641 N N . LEU A 1 88 ? 8.895 -4.513 -11.324 1.00 89.56 88 LEU A N 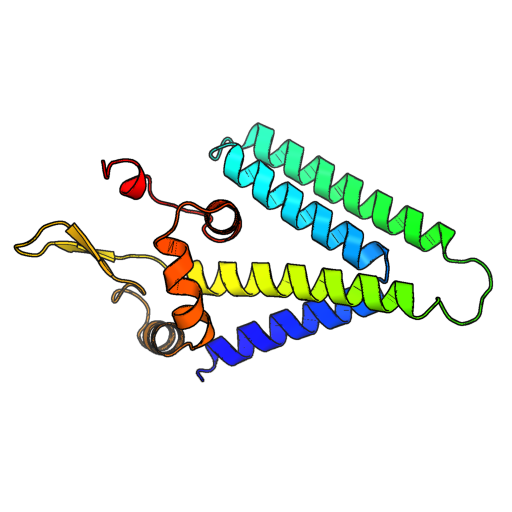1
ATOM 642 C CA . LEU A 1 88 ? 8.491 -5.422 -10.251 1.00 89.56 88 LEU A CA 1
ATOM 643 C C . LEU A 1 88 ? 8.714 -4.788 -8.877 1.00 89.56 88 LEU A C 1
ATOM 645 O O . LEU A 1 88 ? 7.812 -4.837 -8.046 1.00 89.56 88 LEU A O 1
ATOM 649 N N . LEU A 1 89 ? 9.865 -4.151 -8.645 1.00 91.88 89 LEU A N 1
ATOM 650 C CA . LEU A 1 89 ? 10.134 -3.439 -7.393 1.00 91.88 89 LEU A CA 1
ATOM 651 C C . LEU A 1 89 ? 9.104 -2.332 -7.146 1.00 91.88 89 LEU A C 1
ATOM 653 O O . LEU A 1 89 ? 8.565 -2.244 -6.047 1.00 91.88 89 LEU A O 1
ATOM 657 N N . GLY A 1 90 ? 8.777 -1.539 -8.169 1.00 88.81 90 GLY A N 1
ATOM 658 C CA . GLY A 1 90 ? 7.729 -0.520 -8.088 1.00 88.81 90 GLY A CA 1
ATOM 659 C C . GLY A 1 90 ? 6.366 -1.098 -7.710 1.00 88.81 90 GLY A C 1
ATOM 660 O O . GLY A 1 90 ? 5.736 -0.642 -6.757 1.00 88.81 90 GLY A O 1
ATOM 661 N N . GLY A 1 91 ? 5.934 -2.141 -8.419 1.00 89.62 91 GLY A N 1
ATOM 662 C CA . GLY A 1 91 ? 4.659 -2.814 -8.177 1.00 89.62 91 GLY A CA 1
ATOM 663 C C . GLY A 1 91 ? 4.576 -3.479 -6.802 1.00 89.62 91 GLY A C 1
ATOM 664 O O . GLY A 1 91 ? 3.558 -3.370 -6.120 1.00 89.62 91 GLY A O 1
ATOM 665 N N . VAL A 1 92 ? 5.662 -4.117 -6.359 1.00 92.69 92 VAL A N 1
ATOM 666 C CA . VAL A 1 92 ? 5.776 -4.730 -5.029 1.00 92.69 92 VAL A CA 1
ATOM 667 C C . VAL A 1 92 ? 5.741 -3.665 -3.936 1.00 92.69 92 VAL A C 1
ATOM 669 O O . VAL A 1 92 ? 5.046 -3.856 -2.941 1.00 92.69 92 VAL A O 1
ATOM 672 N N . LEU A 1 93 ? 6.438 -2.540 -4.102 1.00 91.44 93 LEU A N 1
ATOM 673 C CA . LEU A 1 93 ? 6.409 -1.448 -3.127 1.00 91.44 93 LEU A CA 1
ATOM 674 C C . LEU A 1 93 ? 5.015 -0.835 -3.020 1.00 91.44 93 LEU A C 1
ATOM 676 O O . LEU A 1 93 ? 4.468 -0.738 -1.922 1.00 91.44 93 LEU A O 1
ATOM 680 N N . LEU A 1 94 ? 4.414 -0.475 -4.156 1.00 89.12 94 LEU A N 1
ATOM 681 C CA . LEU A 1 94 ? 3.077 0.105 -4.185 1.00 89.12 94 LEU A CA 1
ATOM 682 C C . LEU A 1 94 ? 2.034 -0.862 -3.621 1.00 89.12 94 LEU A C 1
ATOM 684 O O . LEU A 1 94 ? 1.211 -0.464 -2.802 1.00 89.12 94 LEU A O 1
ATOM 688 N N . GLY A 1 95 ? 2.076 -2.132 -4.024 1.00 90.62 95 GLY A N 1
ATOM 689 C CA . GLY A 1 95 ? 1.148 -3.135 -3.516 1.00 90.62 95 GLY A CA 1
ATOM 690 C C . GLY A 1 95 ? 1.343 -3.421 -2.034 1.00 90.62 95 GLY A C 1
ATOM 691 O O . GLY A 1 95 ? 0.358 -3.591 -1.326 1.00 90.62 95 GLY A O 1
ATOM 692 N N . GLY A 1 96 ? 2.580 -3.383 -1.536 1.00 91.06 96 GLY A N 1
ATOM 693 C CA . GLY A 1 96 ? 2.860 -3.486 -0.106 1.00 91.06 96 GLY A CA 1
ATOM 694 C C . GLY A 1 96 ? 2.236 -2.329 0.673 1.00 91.06 96 GLY A C 1
ATOM 695 O O . GLY A 1 96 ? 1.539 -2.560 1.659 1.00 91.06 96 GLY A O 1
ATOM 696 N N . VAL A 1 97 ? 2.419 -1.094 0.195 1.00 89.56 97 VAL A N 1
ATOM 697 C CA . VAL A 1 97 ? 1.817 0.105 0.798 1.00 89.56 97 VAL A CA 1
ATOM 698 C C . VAL A 1 97 ? 0.295 0.038 0.770 1.00 89.56 97 VAL A C 1
ATOM 700 O O . VAL A 1 97 ? -0.343 0.271 1.792 1.00 89.56 97 VAL A O 1
ATOM 703 N N . LEU A 1 98 ? -0.298 -0.307 -0.370 1.00 88.88 98 LEU A N 1
ATOM 704 C CA . LEU A 1 98 ? -1.747 -0.309 -0.536 1.00 88.88 98 LEU A CA 1
ATOM 705 C C . LEU A 1 98 ? -2.409 -1.424 0.283 1.00 88.88 98 LEU A C 1
ATOM 707 O O . LEU A 1 98 ? -3.417 -1.183 0.945 1.00 88.88 98 LEU A O 1
ATOM 711 N N . SER A 1 99 ? -1.805 -2.613 0.324 1.00 90.56 99 SER A N 1
ATOM 712 C CA . SER A 1 99 ? -2.249 -3.698 1.202 1.00 90.56 99 SER A CA 1
ATOM 713 C C . SER A 1 99 ? -2.095 -3.335 2.680 1.00 90.56 99 SER A C 1
ATOM 715 O O . SER A 1 99 ? -2.974 -3.658 3.478 1.00 90.56 99 SER A O 1
ATOM 717 N N . ALA A 1 100 ? -1.023 -2.637 3.063 1.00 87.81 100 ALA A N 1
ATOM 718 C CA . ALA A 1 100 ? -0.835 -2.175 4.434 1.00 87.81 100 ALA A CA 1
ATOM 719 C C . ALA A 1 100 ? -1.852 -1.096 4.831 1.00 87.81 100 ALA A C 1
ATOM 721 O O . ALA A 1 100 ? -2.450 -1.191 5.900 1.00 87.81 100 ALA A O 1
ATOM 722 N N . ALA A 1 101 ? -2.102 -0.119 3.958 1.00 87.06 101 ALA A N 1
ATOM 723 C CA . ALA A 1 101 ? -3.125 0.898 4.168 1.00 87.06 101 ALA A CA 1
ATOM 724 C C . ALA A 1 101 ? -4.513 0.256 4.308 1.00 87.06 101 ALA A C 1
ATOM 726 O O . ALA A 1 101 ? -5.230 0.544 5.261 1.00 87.06 101 ALA A O 1
ATOM 727 N N . LEU A 1 102 ? -4.863 -0.700 3.438 1.00 87.19 102 LEU A N 1
ATOM 728 C CA . LEU A 1 102 ? -6.137 -1.421 3.520 1.00 87.19 102 LEU A CA 1
ATOM 729 C C . LEU A 1 102 ? -6.250 -2.260 4.803 1.00 87.19 102 LEU A C 1
ATOM 731 O O . LEU A 1 102 ? -7.319 -2.334 5.403 1.00 87.19 102 LEU A O 1
ATOM 735 N N . ALA A 1 103 ? -5.149 -2.865 5.255 1.00 87.88 103 ALA A N 1
ATOM 736 C CA . ALA A 1 103 ? -5.100 -3.608 6.513 1.00 87.88 103 ALA A CA 1
ATOM 737 C C . ALA A 1 103 ? -5.304 -2.724 7.754 1.00 87.88 103 ALA A C 1
ATOM 739 O O . ALA A 1 103 ? -5.693 -3.253 8.799 1.00 87.88 103 ALA A O 1
ATOM 740 N N . LEU A 1 104 ? -5.046 -1.415 7.647 1.00 86.00 104 LEU A N 1
ATOM 741 C CA . LEU A 1 104 ? -5.155 -0.426 8.726 1.00 86.00 104 LEU A CA 1
ATOM 742 C C . LEU A 1 104 ? -6.359 0.520 8.584 1.00 86.00 104 LEU A C 1
ATOM 744 O O . LEU A 1 104 ? -6.637 1.275 9.510 1.00 86.00 104 LEU A O 1
ATOM 748 N N . ALA A 1 105 ? -7.087 0.469 7.467 1.00 85.44 105 ALA A N 1
ATOM 749 C CA . ALA A 1 105 ? -8.190 1.379 7.154 1.00 85.44 105 ALA A CA 1
ATOM 750 C C . ALA A 1 105 ? -9.483 1.112 7.947 1.00 85.44 105 ALA A C 1
ATOM 752 O O . ALA A 1 105 ? -10.483 1.805 7.756 1.00 85.44 105 ALA A O 1
ATOM 753 N N . PHE A 1 106 ? -9.512 0.090 8.804 1.00 85.81 106 PHE A N 1
ATOM 754 C CA . PHE A 1 106 ? -10.725 -0.258 9.536 1.00 85.81 106 PHE A CA 1
ATOM 755 C C . PHE A 1 106 ? -10.976 0.675 10.731 1.00 85.81 106 PHE A C 1
ATOM 757 O O . PHE A 1 106 ? -10.030 1.146 11.364 1.00 85.81 106 PHE A O 1
ATOM 764 N N . PRO A 1 107 ? -12.250 0.917 11.096 1.00 79.75 107 PRO A N 1
ATOM 765 C CA . PRO A 1 107 ? -12.573 1.861 12.155 1.00 79.75 107 PRO A CA 1
ATOM 766 C C . PRO A 1 107 ? -12.079 1.404 13.532 1.00 79.75 107 PRO A C 1
ATOM 768 O O . PRO A 1 107 ? -12.097 0.216 13.877 1.00 79.75 107 PRO A O 1
ATOM 771 N N . LEU A 1 108 ? -11.699 2.394 14.341 1.00 82.44 108 LEU A N 1
ATOM 772 C CA . LEU A 1 108 ? -11.401 2.273 15.765 1.00 82.44 108 LEU A CA 1
ATOM 773 C C . LEU A 1 108 ? -12.658 2.551 16.589 1.00 82.44 108 LEU A C 1
ATOM 775 O O . LEU A 1 108 ? -13.464 3.407 16.231 1.00 82.44 1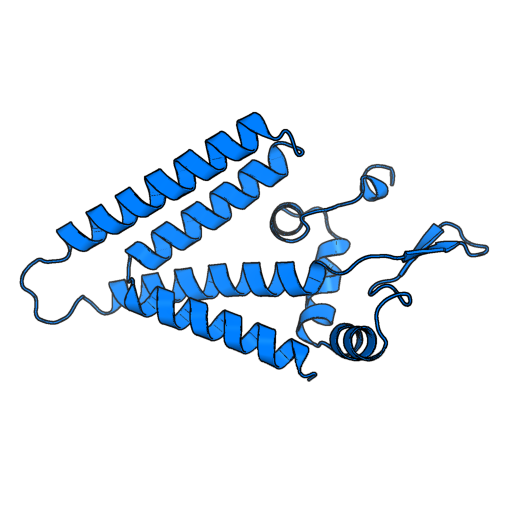08 LEU A O 1
ATOM 779 N N . THR A 1 109 ? -12.800 1.890 17.736 1.00 82.50 109 THR A N 1
ATOM 780 C CA . THR A 1 109 ? -13.842 2.246 18.711 1.00 82.50 109 THR A CA 1
ATOM 781 C C . THR A 1 109 ? -13.208 2.767 19.997 1.00 82.50 109 THR A C 1
ATOM 783 O O . THR A 1 109 ? -12.350 2.073 20.554 1.00 82.50 109 THR A O 1
ATOM 786 N N . PRO A 1 110 ? -13.615 3.956 20.488 1.00 79.69 110 PRO A N 1
ATOM 787 C CA . PRO A 1 110 ? -13.232 4.411 21.815 1.00 79.69 110 PRO A CA 1
ATOM 788 C C . PRO A 1 110 ? -13.901 3.519 22.860 1.00 79.69 110 PRO A C 1
ATOM 790 O O . PRO A 1 110 ? -15.115 3.318 22.857 1.00 79.69 110 PRO A O 1
ATOM 793 N N . LYS A 1 111 ? -13.095 2.985 23.765 1.00 79.44 111 LYS A N 1
ATOM 794 C CA . LYS A 1 111 ? -13.516 2.237 24.936 1.00 79.44 111 LYS A CA 1
ATOM 795 C C . LYS A 1 111 ? -13.131 3.058 26.157 1.00 79.44 111 LYS A C 1
ATOM 797 O O . LYS A 1 111 ? -11.953 3.310 26.395 1.00 79.44 111 LYS A O 1
ATOM 802 N N . VAL A 1 112 ? -14.139 3.506 26.893 1.00 80.56 112 VAL A N 1
ATOM 803 C CA . VAL A 1 112 ? -13.946 4.227 28.151 1.00 80.56 112 VAL A CA 1
ATOM 804 C C . VAL A 1 112 ? -13.873 3.187 29.262 1.00 80.56 112 VAL A C 1
ATOM 806 O O . VAL A 1 112 ? -14.815 2.416 29.448 1.00 80.56 112 VAL A O 1
ATOM 809 N N . ASP A 1 113 ? -12.747 3.125 29.958 1.00 82.50 113 ASP A N 1
ATOM 810 C CA . ASP A 1 113 ? -12.560 2.302 31.149 1.00 82.50 113 ASP A CA 1
ATOM 811 C C . ASP A 1 113 ? -12.161 3.172 32.351 1.00 82.50 113 ASP A C 1
ATOM 813 O O . ASP A 1 113 ? -12.034 4.392 32.249 1.00 82.50 113 ASP A O 1
ATOM 817 N N . ALA A 1 114 ? -11.990 2.546 33.518 1.00 81.12 114 ALA A N 1
ATOM 818 C CA . ALA A 1 114 ? -11.591 3.241 34.744 1.00 81.12 114 ALA A CA 1
ATOM 819 C C . ALA A 1 114 ? -10.201 3.911 34.650 1.00 81.12 114 ALA A C 1
ATOM 821 O O . ALA A 1 114 ? -9.848 4.697 35.525 1.00 81.12 114 ALA A O 1
ATOM 822 N N . PHE A 1 115 ? -9.422 3.607 33.606 1.00 76.25 115 PHE A N 1
ATOM 823 C CA . PHE A 1 115 ? -8.068 4.104 33.373 1.00 76.25 115 PHE A CA 1
ATOM 824 C C . PHE A 1 115 ? -8.000 5.133 32.230 1.00 76.25 115 PHE A C 1
ATOM 826 O O . PHE A 1 115 ? -6.913 5.618 31.919 1.00 76.25 115 PHE A O 1
ATOM 833 N N . GLY A 1 116 ? -9.137 5.494 31.623 1.00 79.88 116 GLY A N 1
ATOM 834 C CA . GLY A 1 116 ? -9.245 6.532 30.599 1.00 79.88 116 GLY A CA 1
ATOM 835 C C . GLY A 1 116 ? -9.901 6.058 29.299 1.00 79.88 116 GLY A C 1
ATOM 836 O O . GLY A 1 116 ? -10.665 5.095 29.262 1.00 79.88 116 GLY A O 1
ATOM 837 N N . VAL A 1 117 ? -9.635 6.785 28.210 1.00 78.81 117 VAL A N 1
ATOM 838 C CA . VAL A 1 117 ? -10.135 6.449 26.869 1.00 78.81 117 VAL A CA 1
ATOM 839 C C . VAL A 1 117 ? -9.068 5.653 26.121 1.00 78.81 117 VAL A C 1
ATOM 841 O O . VAL A 1 117 ? -8.026 6.190 25.742 1.00 78.81 117 VAL A O 1
ATOM 844 N N . HIS A 1 118 ? -9.343 4.375 25.877 1.00 78.44 118 HIS A N 1
ATOM 845 C CA . HIS A 1 118 ? -8.501 3.482 25.086 1.00 78.44 118 HIS A CA 1
ATOM 846 C C . HIS A 1 118 ? -9.173 3.167 23.751 1.00 78.44 118 HIS A C 1
ATOM 848 O O . HIS A 1 118 ? -10.377 2.951 23.689 1.00 78.44 118 HIS A O 1
ATOM 854 N N . TYR A 1 119 ? -8.410 3.103 22.663 1.00 78.19 119 TYR A N 1
ATOM 855 C CA . TYR A 1 119 ? -8.955 2.757 21.348 1.00 78.19 119 TYR A CA 1
ATOM 856 C C . TYR A 1 119 ? -8.735 1.276 21.063 1.00 78.19 119 TYR A C 1
ATOM 858 O O . TYR A 1 119 ? -7.610 0.783 21.127 1.00 78.19 119 TYR A O 1
ATOM 866 N N . GLN A 1 120 ? -9.815 0.564 20.746 1.00 83.19 120 GLN A N 1
ATOM 867 C CA . GLN A 1 120 ? -9.759 -0.845 20.376 1.00 83.19 120 GLN A CA 1
ATOM 868 C C . GLN A 1 120 ? -9.779 -0.994 18.851 1.00 83.19 120 GLN A C 1
ATOM 870 O O . GLN A 1 120 ? -10.692 -0.499 18.184 1.00 83.19 120 GLN A O 1
ATOM 875 N N . TYR A 1 121 ? -8.787 -1.715 18.323 1.00 80.25 121 TYR A N 1
ATOM 876 C CA . TYR A 1 121 ? -8.694 -2.114 16.918 1.00 80.25 121 TYR A CA 1
ATOM 877 C C . TYR A 1 121 ? -8.756 -3.647 16.782 1.00 80.25 121 TYR A C 1
ATOM 879 O O . TYR A 1 121 ? -8.083 -4.337 17.554 1.00 80.25 121 TYR A O 1
ATOM 887 N N . PRO A 1 122 ? -9.464 -4.204 15.783 1.00 85.75 122 PRO A N 1
ATOM 888 C CA . PRO A 1 122 ? -10.507 -3.550 14.988 1.00 85.75 122 PRO A CA 1
ATOM 889 C C . PRO A 1 122 ? -11.747 -3.229 15.851 1.00 85.75 122 PRO A C 1
ATOM 891 O O . PRO A 1 122 ? -11.969 -3.868 16.882 1.00 85.75 122 PRO A O 1
ATOM 894 N N . SER A 1 123 ? -12.572 -2.259 15.441 1.00 85.62 123 SER A N 1
ATOM 895 C CA . SER A 1 123 ? -13.867 -1.969 16.078 1.00 85.62 123 SER A CA 1
ATOM 896 C C . SER A 1 123 ? -14.757 -3.223 16.221 1.00 85.62 123 SER A C 1
ATOM 898 O O . SER A 1 123 ? -15.030 -3.901 15.226 1.00 85.62 123 SER A O 1
ATOM 900 N N . PRO A 1 124 ? -15.293 -3.509 17.424 1.00 85.31 124 PRO A N 1
ATOM 901 C CA . PRO A 1 124 ? -16.234 -4.608 17.644 1.00 85.31 124 PRO A CA 1
ATOM 902 C C . PRO A 1 124 ? -17.633 -4.347 17.060 1.00 85.31 124 PRO A C 1
ATOM 904 O O . PRO A 1 124 ? -18.453 -5.259 17.042 1.00 85.31 124 PRO A O 1
ATOM 907 N N . GLN A 1 125 ? -17.919 -3.130 16.579 1.00 87.38 125 GLN A N 1
ATOM 908 C CA . GLN A 1 125 ? -19.191 -2.788 15.926 1.00 87.38 125 GLN A CA 1
ATOM 909 C C . GLN A 1 125 ? -19.250 -3.253 14.460 1.00 87.38 125 GLN A C 1
ATOM 911 O O . GLN A 1 125 ? -20.288 -3.139 13.812 1.00 87.38 125 GLN A O 1
ATOM 916 N N . MET A 1 126 ? -18.145 -3.777 13.919 1.00 86.44 126 MET A N 1
ATOM 917 C CA . MET A 1 126 ? -18.101 -4.297 12.555 1.00 86.44 126 MET A CA 1
ATOM 918 C C . MET A 1 126 ? -18.908 -5.595 12.394 1.00 86.44 126 MET A C 1
ATOM 920 O O . MET A 1 126 ? -19.051 -6.364 13.348 1.00 86.44 126 MET A O 1
ATOM 924 N N . PRO A 1 127 ? -19.365 -5.911 11.164 1.00 91.69 127 PRO A N 1
ATOM 925 C CA . PRO A 1 127 ? -19.998 -7.190 10.876 1.00 91.69 127 PRO A CA 1
ATOM 926 C C . PRO A 1 127 ? -19.128 -8.371 11.346 1.00 91.69 127 PRO A C 1
ATOM 928 O O . PRO A 1 127 ? -17.925 -8.404 11.065 1.00 91.69 127 PRO A O 1
ATOM 931 N N . PRO A 1 128 ? -19.704 -9.387 12.013 1.00 87.06 128 PRO A N 1
ATOM 932 C CA . PRO A 1 128 ? -18.942 -10.406 12.741 1.00 87.06 128 PRO A CA 1
ATOM 933 C C . PRO A 1 128 ? -18.048 -11.286 11.854 1.00 87.06 128 PRO A C 1
ATOM 935 O O . PRO A 1 128 ? -17.105 -11.905 12.351 1.00 87.06 128 PRO A O 1
ATOM 938 N N . GLY A 1 129 ? -18.334 -11.372 10.549 1.00 88.69 129 GLY A N 1
ATOM 939 C CA . GLY A 1 129 ? -17.467 -12.035 9.569 1.00 88.69 129 GLY A CA 1
ATOM 940 C C . GLY A 1 129 ? -16.210 -11.223 9.237 1.00 88.69 129 GLY A C 1
ATOM 941 O O . GLY A 1 129 ? -15.118 -11.786 9.186 1.00 88.69 129 GLY A O 1
ATOM 942 N N . LEU A 1 130 ? -16.352 -9.902 9.081 1.00 87.12 130 LEU A N 1
ATOM 943 C CA . LEU A 1 130 ? -15.241 -8.974 8.842 1.00 87.12 130 LEU A CA 1
ATOM 944 C C . LEU A 1 130 ? -14.372 -8.828 10.087 1.00 87.12 130 LEU A C 1
ATOM 946 O O . LEU A 1 130 ? -13.154 -8.954 9.995 1.00 87.12 130 LEU A O 1
ATOM 950 N N . TYR A 1 131 ? -14.998 -8.660 11.254 1.00 89.50 131 TYR A N 1
ATOM 951 C CA . TYR A 1 131 ? -14.289 -8.543 12.525 1.00 89.50 131 TYR A CA 1
ATOM 952 C C . TYR A 1 131 ? -13.322 -9.712 12.744 1.00 89.50 131 TYR A C 1
ATOM 954 O O . TYR A 1 131 ? -12.130 -9.501 12.952 1.00 89.50 131 TYR A O 1
ATOM 962 N N . ARG A 1 132 ? -13.804 -10.955 12.600 1.00 90.56 132 ARG A N 1
ATOM 963 C CA . ARG A 1 132 ? -12.970 -12.158 12.753 1.00 90.56 132 ARG A CA 1
ATOM 964 C C . ARG A 1 132 ? -11.862 -12.252 11.704 1.00 90.56 132 ARG A C 1
ATOM 966 O O . ARG A 1 132 ? -10.765 -12.712 12.013 1.00 90.56 132 ARG A O 1
ATOM 973 N N . ALA A 1 133 ? -12.131 -11.820 10.474 1.00 90.31 133 ALA A N 1
ATOM 974 C CA . ALA A 1 133 ? -11.156 -11.859 9.390 1.00 90.31 133 ALA A CA 1
ATOM 975 C C . ALA A 1 133 ? -9.998 -10.876 9.602 1.00 90.31 133 ALA A C 1
ATOM 977 O O . ALA A 1 133 ? -8.842 -11.238 9.379 1.00 90.31 133 ALA A O 1
ATOM 978 N N . VAL A 1 134 ? -10.312 -9.662 10.055 1.00 88.81 134 VAL A N 1
ATOM 979 C CA . VAL A 1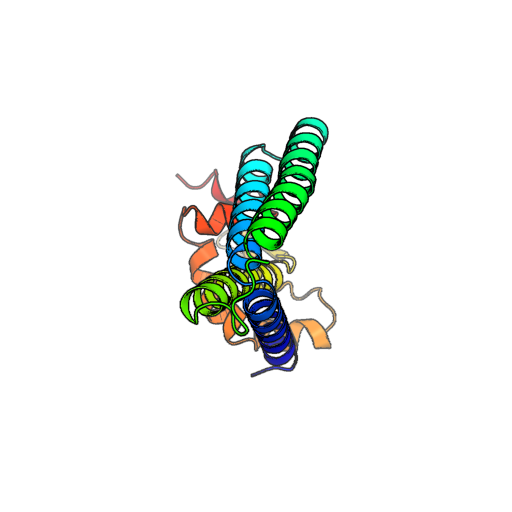 134 ? -9.335 -8.599 10.321 1.00 88.81 134 VAL A CA 1
ATOM 980 C C . VAL A 1 134 ? -8.593 -8.864 11.628 1.00 88.81 134 VAL A C 1
ATOM 982 O O . VAL A 1 134 ? -7.372 -8.793 11.654 1.00 88.81 134 VAL A O 1
ATOM 985 N N . GLN A 1 135 ? -9.297 -9.247 12.696 1.00 89.50 135 GLN A N 1
ATOM 986 C CA . GLN A 1 135 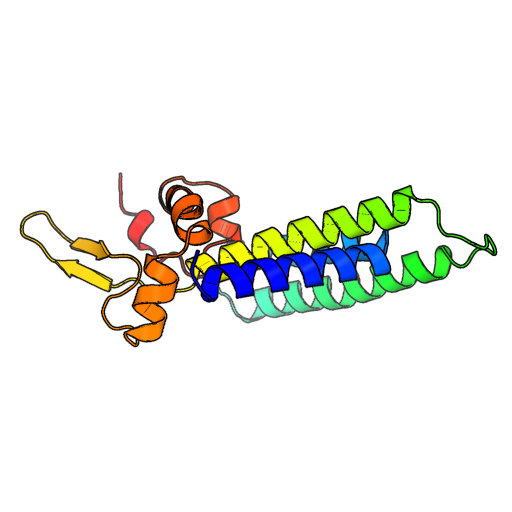? -8.681 -9.559 13.990 1.00 89.50 135 GLN A CA 1
ATOM 987 C C . GLN A 1 135 ? -7.719 -10.755 13.902 1.00 89.50 135 GLN A C 1
ATOM 989 O O . GLN A 1 135 ? -6.697 -10.777 14.579 1.00 89.50 135 GLN A O 1
ATOM 994 N N . GLY A 1 136 ? -8.035 -11.752 13.069 1.00 89.31 136 GLY A N 1
ATOM 995 C CA . GLY A 1 136 ? -7.176 -12.915 12.834 1.00 89.31 136 GLY A CA 1
ATOM 996 C C . GLY A 1 136 ? -6.090 -12.716 11.768 1.00 89.31 136 GLY A C 1
ATOM 997 O O . GLY A 1 136 ? -5.384 -13.679 11.450 1.00 89.31 136 GLY A O 1
ATOM 998 N N . SER A 1 137 ? -5.977 -11.522 11.173 1.00 89.62 137 SER A N 1
ATOM 999 C CA . SER A 1 137 ? -5.036 -11.240 10.084 1.00 89.62 137 SER A CA 1
ATOM 1000 C C . SER A 1 137 ? -3.603 -11.127 10.595 1.00 89.62 137 SER A C 1
ATOM 1002 O O . SER A 1 137 ? -3.286 -10.343 11.492 1.00 89.62 137 SER A O 1
ATOM 1004 N N . ARG A 1 138 ? -2.693 -11.885 9.974 1.00 90.44 138 ARG A N 1
ATOM 1005 C CA . ARG A 1 138 ? -1.262 -11.794 10.302 1.00 90.44 138 ARG A CA 1
ATOM 1006 C C . ARG A 1 138 ? -0.662 -10.480 9.817 1.00 90.44 138 ARG A C 1
ATOM 1008 O O . ARG A 1 138 ? 0.126 -9.879 10.541 1.00 90.44 138 ARG A O 1
ATOM 1015 N N . ILE A 1 139 ? -1.051 -10.032 8.623 1.00 86.50 139 ILE A N 1
ATOM 1016 C CA . ILE A 1 139 ? -0.546 -8.786 8.031 1.00 86.50 139 ILE A CA 1
ATOM 1017 C C . ILE A 1 139 ? -0.919 -7.601 8.926 1.00 86.50 139 ILE A C 1
ATOM 1019 O O . ILE A 1 139 ? -0.063 -6.787 9.259 1.00 86.50 139 ILE A O 1
ATOM 1023 N N . GLN A 1 140 ? -2.162 -7.567 9.406 1.00 88.19 140 GLN A N 1
ATOM 1024 C CA . GLN A 1 140 ? -2.627 -6.557 10.351 1.00 88.19 140 GLN A CA 1
ATOM 1025 C C . GLN A 1 140 ? -1.796 -6.547 11.643 1.00 88.19 140 GLN A C 1
ATOM 1027 O O . GLN A 1 140 ? -1.334 -5.486 12.061 1.00 88.19 140 GLN A O 1
ATOM 1032 N N . SER A 1 141 ? -1.544 -7.714 12.246 1.00 86.12 141 SER A N 1
ATOM 1033 C CA . SER A 1 141 ? -0.799 -7.796 13.510 1.00 86.12 141 SER A CA 1
ATOM 1034 C C . SER A 1 141 ? 0.641 -7.275 13.398 1.00 86.12 141 SER A C 1
ATOM 1036 O O . SER A 1 141 ? 1.146 -6.648 14.327 1.00 86.12 141 SER A O 1
ATOM 1038 N N . LEU A 1 142 ? 1.276 -7.468 12.236 1.00 87.31 142 LEU A N 1
ATOM 1039 C CA . LEU A 1 142 ? 2.622 -6.968 11.939 1.00 87.31 142 LEU A CA 1
ATOM 1040 C C . LEU A 1 142 ? 2.663 -5.449 11.741 1.00 87.31 142 LEU A C 1
ATOM 1042 O O . LEU A 1 142 ? 3.706 -4.836 11.953 1.00 87.31 142 LEU A O 1
ATOM 1046 N N . LEU A 1 143 ? 1.544 -4.848 11.336 1.00 86.06 143 LEU A N 1
ATOM 1047 C CA . LEU A 1 143 ? 1.431 -3.422 11.034 1.00 86.06 143 LEU A CA 1
ATOM 1048 C C . LEU A 1 143 ? 0.957 -2.586 12.230 1.00 86.06 143 LEU A C 1
ATOM 1050 O O . LEU A 1 143 ? 1.142 -1.372 12.229 1.00 86.06 143 LEU A O 1
ATOM 1054 N N . LEU A 1 144 ? 0.412 -3.205 13.282 1.00 83.88 144 LEU A N 1
ATOM 1055 C CA . LEU A 1 144 ? 0.019 -2.508 14.515 1.00 83.88 144 LEU A CA 1
ATOM 1056 C C . LEU A 1 144 ? 1.120 -1.620 15.134 1.00 83.88 144 LEU A C 1
ATOM 1058 O O . LEU A 1 144 ? 0.786 -0.527 15.592 1.00 83.88 144 LEU A O 1
ATOM 1062 N N . PRO A 1 145 ? 2.419 -1.986 15.127 1.00 84.44 145 PRO A N 1
ATOM 1063 C CA . PRO A 1 145 ? 3.476 -1.110 15.636 1.00 84.44 145 PRO A CA 1
ATOM 1064 C C . PRO A 1 145 ? 3.593 0.235 14.898 1.00 84.44 145 PRO A C 1
ATOM 1066 O O . PRO A 1 145 ? 4.088 1.199 15.482 1.00 84.44 145 PRO A O 1
ATOM 1069 N N . VAL A 1 146 ? 3.119 0.333 13.646 1.00 82.12 146 VAL A N 1
ATOM 1070 C CA . VAL A 1 146 ? 3.108 1.588 12.866 1.00 82.12 146 VAL A CA 1
ATOM 1071 C C . VAL A 1 146 ? 2.224 2.645 13.532 1.00 82.12 146 VAL A C 1
ATOM 1073 O O . VAL A 1 146 ? 2.549 3.827 13.483 1.00 82.12 146 VAL A O 1
ATOM 1076 N N . TRP A 1 147 ? 1.163 2.237 14.234 1.00 75.69 147 TRP A N 1
ATOM 1077 C CA . TRP A 1 147 ? 0.298 3.155 14.983 1.00 75.69 147 TRP A CA 1
ATOM 1078 C C . TRP A 1 147 ? 0.990 3.803 16.190 1.00 75.69 147 TRP A C 1
ATOM 1080 O O . TRP A 1 147 ? 0.554 4.853 16.653 1.00 75.69 147 TRP A O 1
ATOM 1090 N N . GLN A 1 148 ? 2.052 3.189 16.718 1.00 74.81 148 GLN A N 1
ATOM 1091 C CA . GLN A 1 148 ? 2.683 3.603 17.976 1.00 74.81 148 GLN A CA 1
AT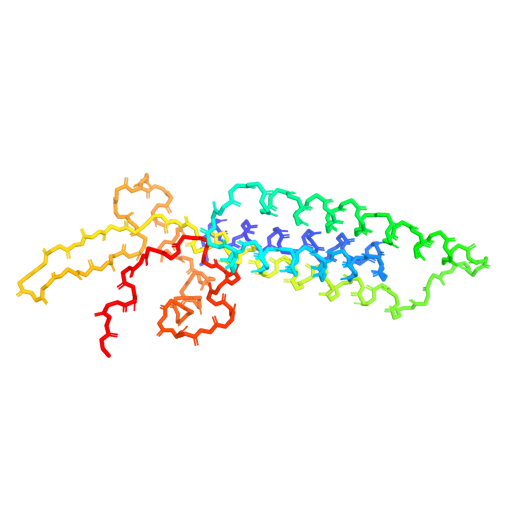OM 1092 C C . GLN A 1 148 ? 3.883 4.538 17.783 1.00 74.81 148 GLN A C 1
ATOM 1094 O O . GLN A 1 148 ? 4.322 5.171 18.742 1.00 74.81 148 GLN A O 1
ATOM 1099 N N . ARG A 1 149 ? 4.447 4.624 16.572 1.00 72.25 149 ARG A N 1
ATOM 1100 C CA . ARG A 1 149 ? 5.666 5.397 16.296 1.00 72.25 149 ARG A CA 1
ATOM 1101 C C . ARG A 1 149 ? 5.376 6.542 15.335 1.00 72.25 149 ARG A C 1
ATOM 1103 O O . ARG A 1 149 ? 4.930 6.290 14.222 1.00 72.25 149 ARG A O 1
ATOM 1110 N N . LYS A 1 150 ? 5.751 7.771 15.720 1.00 73.69 150 LYS A N 1
ATOM 1111 C CA . LYS A 1 150 ? 5.819 8.916 14.797 1.00 73.69 150 LYS A CA 1
ATOM 1112 C C . LYS A 1 150 ? 6.821 8.580 13.687 1.00 73.69 150 LYS A C 1
ATOM 1114 O O . LYS A 1 150 ? 8.024 8.511 13.932 1.00 73.69 150 LYS A O 1
ATOM 1119 N N . SER A 1 151 ? 6.325 8.291 12.488 1.00 76.19 151 SER A N 1
ATOM 1120 C CA . SER A 1 151 ? 7.129 7.828 11.352 1.00 76.19 151 SER A CA 1
ATOM 1121 C C . SER A 1 151 ? 6.528 8.323 10.034 1.00 76.19 151 SER A C 1
ATOM 1123 O O . SER A 1 151 ? 5.306 8.401 9.941 1.00 76.19 151 SER A O 1
ATOM 1125 N N . PRO A 1 152 ? 7.322 8.594 8.981 1.00 75.25 152 PRO A N 1
ATOM 1126 C CA . PRO A 1 152 ? 6.784 8.907 7.651 1.00 75.25 152 PRO A CA 1
ATOM 1127 C C . PRO A 1 152 ? 5.875 7.797 7.092 1.00 75.25 152 PRO A C 1
ATOM 1129 O O . PRO A 1 152 ? 4.946 8.082 6.340 1.00 75.25 152 PRO A O 1
ATOM 1132 N N . TRP A 1 153 ? 6.076 6.543 7.515 1.00 77.00 153 TRP A N 1
ATOM 1133 C CA . TRP A 1 153 ? 5.171 5.433 7.200 1.00 77.00 153 TRP A CA 1
ATOM 1134 C C . TRP A 1 153 ? 3.784 5.610 7.811 1.00 77.00 153 TRP A C 1
ATOM 1136 O O . TRP A 1 153 ? 2.802 5.180 7.223 1.00 77.00 153 TRP A O 1
ATOM 1146 N N . GLN A 1 154 ? 3.694 6.268 8.964 1.00 78.88 154 GLN A N 1
ATOM 1147 C CA . GLN A 1 154 ? 2.429 6.573 9.615 1.00 78.88 154 GLN A CA 1
ATOM 1148 C C . GLN A 1 154 ? 1.610 7.553 8.763 1.00 78.88 154 GLN A C 1
ATOM 1150 O O . GLN A 1 154 ? 0.439 7.299 8.507 1.00 78.88 154 GLN A O 1
ATOM 1155 N N . THR A 1 155 ? 2.256 8.601 8.236 1.00 75.44 155 THR A N 1
ATOM 1156 C CA . THR A 1 155 ? 1.642 9.574 7.316 1.00 75.44 155 THR A CA 1
ATOM 1157 C C . THR A 1 155 ? 1.196 8.940 6.003 1.00 75.44 155 THR A C 1
ATOM 1159 O O . THR A 1 155 ? 0.215 9.371 5.412 1.00 75.44 155 THR A O 1
ATOM 1162 N N . LEU A 1 156 ? 1.914 7.924 5.523 1.00 77.25 156 LEU A N 1
ATOM 1163 C CA . LEU A 1 156 ? 1.590 7.250 4.268 1.00 77.25 156 LEU A CA 1
ATOM 1164 C C . LEU A 1 156 ? 0.463 6.213 4.428 1.00 77.25 156 LEU A C 1
ATOM 1166 O O . LEU A 1 156 ? -0.383 6.083 3.550 1.00 77.25 156 LEU A O 1
ATOM 1170 N N . LEU A 1 157 ? 0.483 5.447 5.524 1.00 81.31 157 LEU A N 1
ATOM 1171 C CA . LEU A 1 157 ? -0.344 4.248 5.700 1.00 81.31 157 LEU A CA 1
ATOM 1172 C C . LEU A 1 157 ? -1.647 4.487 6.460 1.00 81.31 157 LEU A C 1
ATOM 1174 O O . LEU A 1 157 ? -2.554 3.664 6.356 1.00 81.31 157 LEU A O 1
ATOM 1178 N N . ILE A 1 158 ? -1.739 5.563 7.239 1.00 76.94 158 ILE A N 1
ATOM 1179 C CA . ILE A 1 158 ? -2.899 5.846 8.084 1.00 76.94 158 ILE A CA 1
ATOM 1180 C C . ILE A 1 158 ? -3.573 7.118 7.548 1.00 76.94 158 ILE A C 1
ATOM 1182 O O . ILE A 1 158 ? -3.141 8.218 7.891 1.00 76.94 158 ILE A O 1
ATOM 1186 N N . PRO A 1 159 ? -4.594 6.985 6.677 1.00 58.22 159 PRO A N 1
ATOM 1187 C CA . PRO A 1 159 ? -5.223 8.127 6.009 1.00 58.22 159 PRO A CA 1
ATOM 1188 C C . PRO A 1 159 ? -6.031 9.006 6.972 1.00 58.22 159 PRO A C 1
ATOM 1190 O O . PRO A 1 159 ? -6.083 10.215 6.787 1.00 58.22 159 PRO A O 1
ATOM 1193 N N . ASP A 1 160 ? -6.586 8.408 8.028 1.00 57.16 160 ASP A N 1
ATOM 1194 C CA . ASP A 1 160 ? -7.245 9.103 9.130 1.00 57.16 160 ASP A CA 1
ATOM 1195 C C . ASP A 1 160 ? -6.485 8.782 10.412 1.00 57.16 160 ASP A C 1
ATOM 1197 O O . ASP A 1 160 ? -6.825 7.850 11.147 1.00 57.16 160 ASP A O 1
ATOM 1201 N N . LEU A 1 161 ? -5.422 9.540 10.691 1.00 58.69 161 LEU A N 1
ATOM 1202 C CA . LEU A 1 161 ? -5.051 9.698 12.086 1.00 58.69 161 LEU A CA 1
ATOM 1203 C C . LEU A 1 161 ? -6.097 10.614 12.701 1.00 58.69 161 LEU A C 1
ATOM 1205 O O . LEU A 1 161 ? -6.106 11.809 12.394 1.00 58.69 161 LEU A O 1
ATOM 1209 N N . PRO A 1 162 ? -6.953 10.118 13.602 1.00 49.03 162 PRO A N 1
ATOM 1210 C CA . PRO A 1 162 ? -7.645 11.050 14.458 1.00 49.03 162 PRO A CA 1
ATOM 1211 C C . PRO A 1 162 ? -6.575 11.873 15.196 1.00 49.03 162 PRO A C 1
ATOM 1213 O O . PRO A 1 162 ? -5.542 11.331 15.602 1.00 49.03 162 PRO A O 1
ATOM 1216 N N . GLN A 1 163 ? -6.821 13.171 15.395 1.00 49.72 163 GLN A N 1
ATOM 1217 C CA . GLN A 1 163 ? -5.955 14.113 16.138 1.00 49.72 163 GLN A CA 1
ATOM 1218 C C . GLN A 1 163 ? -5.538 13.616 17.547 1.00 49.72 163 GLN A C 1
ATOM 1220 O O . GLN A 1 163 ? -4.693 14.204 18.207 1.00 49.72 163 GLN A O 1
ATOM 1225 N N . LEU A 1 164 ? -6.071 12.475 17.981 1.00 47.41 164 LEU A N 1
ATOM 1226 C CA . LEU A 1 164 ? -5.876 11.750 19.233 1.00 47.41 164 LEU A CA 1
ATOM 1227 C C . LEU A 1 164 ? -4.431 11.399 19.630 1.00 47.41 164 LEU A C 1
ATOM 1229 O O . LEU A 1 164 ? -4.221 11.010 20.776 1.00 47.41 164 LEU A O 1
ATOM 1233 N N . ILE A 1 165 ? -3.437 11.505 18.741 1.00 48.56 165 ILE A N 1
ATOM 1234 C CA . ILE A 1 165 ? -2.014 11.312 19.108 1.00 48.56 165 ILE A CA 1
ATOM 1235 C C . ILE A 1 165 ? -1.283 12.655 19.305 1.00 48.56 165 ILE A C 1
ATOM 1237 O O . ILE A 1 165 ? -0.183 12.675 19.857 1.00 48.56 165 ILE A O 1
ATOM 1241 N N . GLN A 1 166 ? -1.873 13.789 18.909 1.00 44.34 166 GLN A N 1
ATOM 1242 C CA . GLN A 1 166 ? -1.242 15.103 19.089 1.00 44.34 166 GLN A CA 1
ATOM 1243 C C . GLN A 1 166 ? -1.253 15.599 20.545 1.00 44.34 166 GLN A C 1
ATOM 1245 O O . GLN A 1 166 ? -0.392 16.403 20.881 1.00 44.34 166 GLN A O 1
ATOM 1250 N N . ASP A 1 167 ? -2.109 15.043 21.412 1.00 40.66 167 ASP A N 1
ATOM 1251 C CA . ASP A 1 167 ? -2.249 15.471 22.817 1.00 40.66 167 ASP A CA 1
ATOM 1252 C C . ASP A 1 167 ? -1.558 14.562 23.850 1.00 40.66 167 ASP A C 1
ATOM 1254 O O . ASP A 1 167 ? -1.779 14.712 25.053 1.00 40.66 167 ASP A O 1
ATOM 1258 N N . ARG A 1 168 ? -0.706 13.613 23.433 1.00 41.41 168 ARG A N 1
ATOM 1259 C CA . ARG A 1 168 ? 0.193 12.963 24.403 1.00 41.41 168 ARG A CA 1
ATOM 1260 C C . ARG A 1 168 ? 1.484 13.785 24.537 1.00 41.41 168 ARG A C 1
ATOM 1262 O O . ARG A 1 168 ? 2.150 13.956 23.512 1.00 41.41 168 ARG A O 1
ATOM 1269 N N . PRO A 1 169 ? 1.811 14.282 25.748 1.00 42.41 169 PRO A N 1
ATOM 1270 C CA . PRO A 1 169 ? 3.059 14.998 26.010 1.00 42.41 169 PRO A CA 1
ATOM 1271 C C . PRO A 1 169 ? 4.294 14.135 25.725 1.00 42.41 169 PRO A C 1
ATOM 1273 O O . PRO A 1 169 ? 4.196 12.889 25.839 1.00 42.41 169 PRO A O 1
#

Sequence (169 aa):
MTWFDALLLTLWAMLGALGLRMGLGGLLWAVLILGAAYLTNLAGGNFWPTLIVAALLGAGGSAAAYALNTQSESPYWSPPLWHSAAGLLGGVLLGGVLSAALALAFPLTPKVDAFGVHYQYPSPQMPPGLYRAVQGSRIQSLLLPVWQRKSPWQTLLIPDLPQLIQDRP

Foldseek 3Di:
DFVLLVVLVVLLVVLLVVLLVLFQLLQLLLVLVLVLLLVLLVVPPPPVVNVVSCCCSVVVSVVVSVVVVVVQPPPDPDRPSNRSVSSSVSSNVSSLLVSLLVLQVADWDWDQDPVGTDIDPPDPPDDPSVRCRSVPHPSSVVSVVLVVDPDSSVSRRHSDDDCVVVPDD

pLDDT: mean 78.79, std 12.2, range [40.66, 94.12]

Organism: NCBI:txid32062

Secondary structure (DSSP, 8-state):
--HHHHHHHHHHHHHHHHHHHHTHHHHHHHHHHHHHHHHHHHTTT-HHHHHHHHHHHHHHHHHHHHHHHHHT-SS-SS--HHHHHHHHHHHHHHHHHHHHHHHH-SPPEEEEETTEEEEESS-TTS-HHHHHHHHT-HHHHHHGGGGGS--HHHHHH-S---GGGTT--

Radius of gyration: 19.17 Å; chains: 1; bounding box: 37×39×66 Å